Protein AF-A0A833WDP9-F1 (afdb_monomer_lite)

Foldseek 3Di:
DDDDDDDDPDDDDDDDDDPDPPDPPVPPPPDDDDDDPPDPPPVCVVPDPPVDDDPDDDWDKDWDDDQFKIWIWTDPPPDIDTDADPVRDRIDGPDDDDDDD

InterPro domains:
  IPR013126 Heat shock protein 70 family [PF00012] (60-100)
  IPR013126 Heat shock protein 70 family [PTHR19375] (60-99)
  IPR018181 Heat shock protein 70, conserved site [PS00297] (63-70)
  IPR043129 ATPase, nucleotide binding domain [SSF53067] (59-100)

Radius of gyration: 25.34 Å; chains: 1; bounding box: 50×64×64 Å

Secondary structure (DSSP, 8-state):
-------------SS---TT--S-STTSSS----------GGGSTTS-----PPS--S--EEEEE-SSEEEEEEEETTEEEEPP-TTS-SSEE--------

Structure (mmCIF, N/CA/C/O backbone):
data_AF-A0A833WDP9-F1
#
_entry.id   AF-A0A833WDP9-F1
#
loop_
_atom_site.group_PDB
_atom_site.id
_atom_site.type_symbol
_atom_site.label_atom_id
_atom_site.label_alt_id
_atom_site.label_comp_id
_atom_s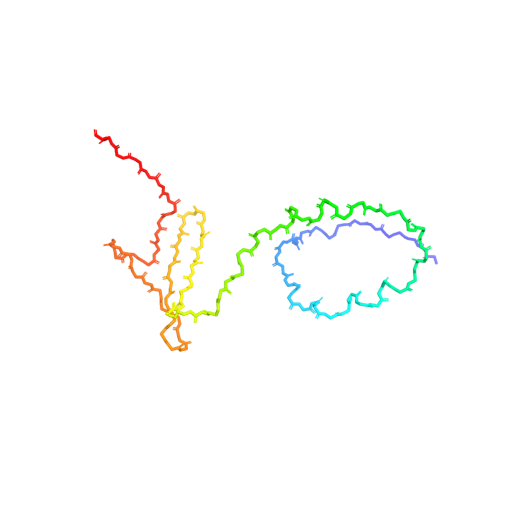ite.label_asym_id
_atom_site.label_entity_id
_atom_site.label_seq_id
_atom_site.pdbx_PDB_ins_code
_atom_site.Cartn_x
_atom_site.Cartn_y
_atom_site.Cartn_z
_atom_site.occupancy
_atom_site.B_iso_or_equiv
_atom_site.auth_seq_id
_atom_site.auth_comp_id
_atom_site.auth_asym_id
_atom_site.auth_atom_id
_atom_site.pdbx_PDB_model_num
ATOM 1 N N . MET A 1 1 ? 31.706 36.600 39.372 1.00 39.69 1 MET A N 1
ATOM 2 C CA . MET A 1 1 ? 32.599 36.468 38.201 1.00 39.69 1 MET A CA 1
ATOM 3 C C . MET A 1 1 ? 32.144 35.223 37.443 1.00 39.69 1 MET A C 1
ATOM 5 O O . MET A 1 1 ? 32.519 34.130 37.817 1.00 39.69 1 MET A O 1
ATOM 9 N N . LEU A 1 2 ? 31.056 35.273 36.680 1.00 39.38 2 LEU A N 1
ATOM 10 C CA . LEU A 1 2 ? 30.956 35.873 35.348 1.00 39.38 2 LEU A CA 1
ATOM 11 C C . LEU A 1 2 ? 31.809 35.114 34.313 1.00 39.38 2 LEU A C 1
ATOM 13 O O . LEU A 1 2 ? 33.025 35.076 34.441 1.00 39.38 2 LEU A O 1
ATOM 17 N N . ALA A 1 3 ? 31.111 34.651 33.272 1.00 37.44 3 ALA A N 1
ATOM 18 C CA . ALA A 1 3 ?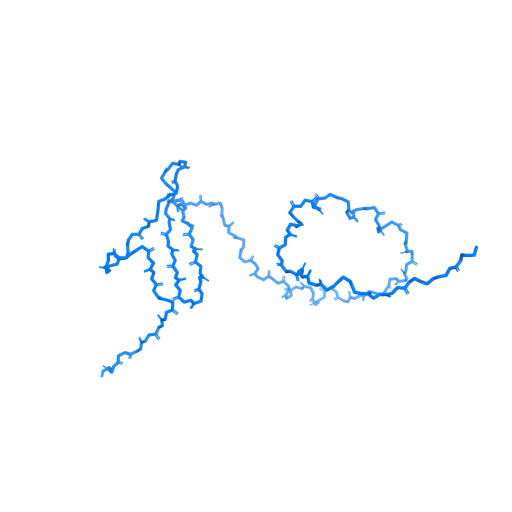 31.554 34.464 31.889 1.00 37.44 3 ALA A CA 1
ATOM 19 C C . ALA A 1 3 ? 31.772 33.030 31.361 1.00 37.44 3 ALA A C 1
ATOM 21 O O . ALA A 1 3 ? 32.607 32.274 31.834 1.00 37.44 3 ALA A O 1
ATOM 22 N N . ALA A 1 4 ? 31.061 32.801 30.249 1.00 41.22 4 ALA A N 1
ATOM 23 C CA . ALA A 1 4 ? 31.425 32.003 29.078 1.00 41.22 4 ALA A CA 1
ATOM 24 C C . ALA A 1 4 ? 31.416 30.471 29.251 1.00 41.22 4 ALA A C 1
ATOM 26 O O . ALA A 1 4 ? 32.321 29.879 29.811 1.00 41.22 4 ALA A O 1
ATOM 27 N N . ALA A 1 5 ? 30.349 29.766 28.875 1.00 45.12 5 ALA A N 1
ATOM 28 C CA . ALA A 1 5 ? 29.850 29.562 27.513 1.00 45.12 5 ALA A CA 1
ATOM 29 C C . ALA A 1 5 ? 30.791 28.744 26.617 1.00 45.12 5 ALA A C 1
ATOM 31 O O . ALA A 1 5 ? 31.947 29.093 26.414 1.00 45.12 5 ALA A O 1
ATOM 32 N N . ARG A 1 6 ? 30.137 27.792 25.942 1.00 44.31 6 ARG A N 1
ATOM 33 C CA . ARG A 1 6 ? 30.462 27.175 24.656 1.00 44.31 6 ARG A CA 1
ATOM 34 C C . ARG A 1 6 ? 31.210 25.842 24.679 1.00 44.31 6 ARG A C 1
ATOM 36 O O . ARG A 1 6 ? 32.340 25.723 25.119 1.00 44.31 6 ARG A O 1
ATOM 43 N N . LEU A 1 7 ? 30.544 24.948 23.948 1.00 46.28 7 LEU A N 1
ATOM 44 C CA . LEU A 1 7 ? 31.032 23.848 23.130 1.00 46.28 7 LEU A CA 1
ATOM 45 C C . LEU A 1 7 ? 30.957 22.442 23.745 1.00 46.28 7 LEU A C 1
ATOM 47 O O . LEU A 1 7 ? 31.610 22.124 24.726 1.00 46.28 7 LEU A O 1
ATOM 51 N N . LEU A 1 8 ? 30.240 21.589 22.998 1.00 44.22 8 LEU A N 1
ATOM 52 C CA . LEU A 1 8 ? 30.285 20.122 22.979 1.00 44.22 8 LEU A CA 1
ATOM 53 C C . LEU A 1 8 ? 29.222 19.365 23.788 1.00 44.22 8 LEU A C 1
ATOM 55 O O . LEU A 1 8 ? 29.526 18.439 24.528 1.00 44.22 8 LEU A O 1
ATOM 59 N N . THR A 1 9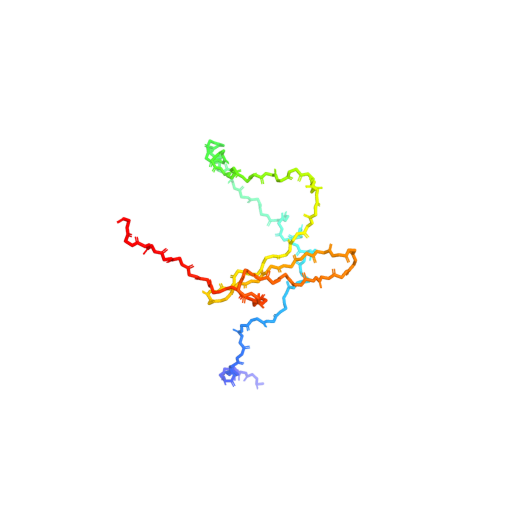 ? 27.949 19.620 23.492 1.00 40.03 9 THR A N 1
ATOM 60 C CA . THR A 1 9 ? 26.975 18.518 23.391 1.00 40.03 9 THR A CA 1
ATOM 61 C C . THR A 1 9 ? 26.757 18.230 21.908 1.00 40.03 9 THR A C 1
ATOM 63 O O . THR A 1 9 ? 25.944 18.855 21.231 1.00 40.03 9 THR A O 1
ATOM 66 N N . ARG A 1 10 ? 27.592 17.335 21.366 1.00 43.16 10 ARG A N 1
ATOM 67 C CA . ARG A 1 10 ? 27.337 16.677 20.082 1.00 43.16 10 ARG A CA 1
ATOM 68 C C . ARG A 1 10 ? 26.274 15.604 20.301 1.00 43.16 10 ARG A C 1
ATOM 70 O O . ARG A 1 10 ? 26.345 14.864 21.275 1.00 43.16 10 ARG A O 1
ATOM 77 N N . SER A 1 11 ? 25.454 15.450 19.268 1.00 40.09 11 SER A N 1
ATOM 78 C CA . SER A 1 11 ? 24.741 14.233 18.876 1.00 40.09 11 SER A CA 1
ATOM 79 C C . SER A 1 11 ? 23.275 14.133 19.295 1.00 40.09 11 SER A C 1
ATOM 81 O O . SER A 1 11 ? 22.924 14.267 20.460 1.00 40.09 11 SER A O 1
ATOM 83 N N . CYS A 1 12 ? 22.474 13.786 18.282 1.00 33.06 12 CYS A N 1
ATOM 84 C CA . CYS A 1 12 ? 21.086 13.325 18.317 1.00 33.06 12 CYS A CA 1
ATOM 85 C C . CYS A 1 12 ? 20.013 14.424 18.268 1.00 33.06 12 CYS A C 1
ATOM 87 O O . CYS A 1 12 ? 19.356 14.735 19.253 1.00 33.06 12 CYS A O 1
ATOM 89 N N . SER A 1 13 ? 19.758 14.943 17.066 1.00 40.22 13 SER A N 1
ATOM 90 C CA . SER A 1 13 ? 18.489 15.602 16.750 1.00 40.22 13 SER A CA 1
ATOM 91 C C . SER A 1 13 ? 18.046 15.214 15.345 1.00 40.22 13 SER A C 1
ATOM 93 O O . SER A 1 13 ? 18.453 15.847 14.380 1.00 40.22 13 SER A O 1
ATOM 95 N N . ASN A 1 14 ? 17.246 14.154 15.247 1.00 41.94 14 ASN A N 1
ATOM 96 C CA . ASN A 1 14 ? 16.200 13.997 14.240 1.00 41.94 14 ASN A CA 1
ATOM 97 C C . ASN A 1 14 ? 15.205 12.960 14.769 1.00 41.94 14 ASN A C 1
ATOM 99 O O . ASN A 1 14 ? 15.578 11.821 15.023 1.00 41.94 14 ASN A O 1
ATOM 103 N N . ILE A 1 15 ? 13.949 13.389 14.904 1.00 50.59 15 ILE A N 1
ATOM 104 C CA . ILE A 1 15 ? 12.763 12.581 15.227 1.00 50.59 15 ILE A CA 1
ATOM 105 C C . ILE A 1 15 ? 12.628 12.220 16.709 1.00 50.59 15 ILE A C 1
ATOM 107 O O . ILE A 1 15 ? 12.698 11.068 17.109 1.00 50.59 15 ILE A O 1
ATOM 111 N N . THR A 1 16 ? 12.299 13.219 17.529 1.00 41.19 16 THR A N 1
ATOM 112 C CA . THR A 1 16 ? 11.425 12.985 18.686 1.00 41.19 16 THR A CA 1
ATOM 113 C C . THR A 1 16 ? 10.468 14.164 18.863 1.00 41.19 16 THR A C 1
ATOM 115 O O . THR A 1 16 ? 10.899 15.301 19.027 1.00 41.19 16 THR A O 1
ATOM 118 N N . CYS A 1 17 ? 9.173 13.850 18.846 1.00 47.31 17 CYS A N 1
ATOM 119 C CA . CYS A 1 17 ? 8.097 14.499 19.597 1.00 47.31 17 CYS A CA 1
ATOM 120 C C . CYS A 1 17 ? 7.941 16.036 19.529 1.00 47.31 17 CYS A C 1
ATOM 122 O O . CYS A 1 17 ? 8.460 16.758 20.371 1.00 47.31 17 CYS A O 1
ATOM 124 N N . ASP A 1 18 ? 7.043 16.529 18.670 1.00 42.75 18 ASP A N 1
ATOM 125 C CA . ASP A 1 18 ? 6.231 17.701 19.048 1.00 42.75 18 ASP A CA 1
ATOM 126 C C . ASP A 1 18 ? 4.793 17.588 18.504 1.00 42.75 18 ASP A C 1
ATOM 128 O O . ASP A 1 18 ? 4.287 18.423 17.757 1.00 42.75 18 ASP A O 1
ATOM 132 N N . ILE A 1 19 ? 4.118 16.492 18.880 1.00 49.28 19 ILE A N 1
ATOM 133 C CA . ILE A 1 19 ? 2.680 16.272 18.644 1.00 49.28 19 ILE A CA 1
ATOM 134 C C . ILE A 1 19 ? 1.822 16.903 19.760 1.00 49.28 19 ILE A C 1
ATOM 136 O O . ILE A 1 19 ? 0.710 16.459 20.021 1.00 49.28 19 ILE A O 1
ATOM 140 N N . SER A 1 20 ? 2.325 17.941 20.447 1.00 48.50 20 SER A N 1
ATOM 141 C CA . SER A 1 20 ? 1.633 18.523 21.608 1.00 48.50 20 SER A CA 1
ATOM 142 C C . SER A 1 20 ? 1.715 20.051 21.739 1.00 48.50 20 SER A C 1
ATOM 144 O O . SER A 1 20 ? 1.525 20.579 22.833 1.00 48.50 20 SER A O 1
ATOM 146 N N . ARG A 1 21 ? 1.909 20.792 20.638 1.00 48.03 21 ARG A N 1
ATOM 147 C CA . ARG A 1 21 ? 1.897 22.272 20.649 1.00 48.03 21 ARG A CA 1
ATOM 148 C C . ARG A 1 21 ? 0.852 22.904 19.717 1.00 48.03 21 ARG A C 1
ATOM 150 O O . ARG A 1 21 ? 1.077 23.946 19.110 1.00 48.03 21 ARG A O 1
ATOM 157 N N . LYS A 1 22 ? -0.333 22.287 19.618 1.00 52.06 22 LYS A N 1
ATOM 158 C CA . LYS A 1 22 ? -1.556 22.899 19.053 1.00 52.06 22 LYS A CA 1
ATOM 159 C C . LYS A 1 22 ? -2.439 23.508 20.152 1.00 52.06 22 LYS A C 1
ATOM 161 O O . LYS A 1 22 ? -3.614 23.197 20.231 1.00 52.06 22 LYS A O 1
ATOM 166 N N . GLN A 1 23 ? -1.883 24.375 20.989 1.00 54.50 23 GLN A N 1
ATOM 167 C CA . GLN A 1 23 ? -2.583 25.462 21.689 1.00 54.50 23 GLN A CA 1
ATOM 168 C C . GLN A 1 23 ? -1.493 26.497 22.034 1.00 54.50 23 GLN A C 1
ATOM 170 O O . GLN A 1 23 ? -0.407 26.098 22.430 1.00 54.50 23 GLN A O 1
ATOM 175 N N . GLN A 1 24 ? -1.766 27.797 21.879 1.00 50.59 24 GLN A N 1
ATOM 176 C CA . GLN A 1 24 ? -0.850 28.948 22.077 1.00 50.59 24 GLN A CA 1
ATOM 177 C C . GLN A 1 24 ? 0.011 29.416 20.883 1.00 50.59 24 GLN A C 1
ATOM 179 O O . GLN A 1 24 ? 1.210 29.629 21.017 1.00 50.59 24 GLN A O 1
ATOM 184 N N . PHE A 1 25 ? -0.607 29.734 19.743 1.00 46.09 25 PHE A N 1
ATOM 185 C CA . PHE A 1 25 ? -0.073 30.797 18.861 1.00 46.09 25 PHE A CA 1
ATOM 186 C C . PHE A 1 25 ? -0.978 32.038 18.789 1.00 46.09 25 PHE A C 1
ATOM 188 O O . PHE A 1 25 ? -0.574 33.074 18.270 1.00 46.09 25 PHE A O 1
ATOM 195 N N . SER A 1 26 ? -2.181 31.990 19.369 1.00 49.28 26 SER A N 1
ATOM 196 C CA . SER A 1 26 ? -3.174 33.071 19.292 1.00 49.28 26 SER A CA 1
ATOM 197 C C . SER A 1 26 ? -2.882 34.290 20.182 1.00 49.28 26 SER A C 1
ATOM 199 O O . SER A 1 26 ? -3.650 35.250 20.155 1.00 49.28 26 SER A O 1
ATOM 201 N N . THR A 1 27 ? -1.789 34.291 20.953 1.00 50.47 27 THR A N 1
ATOM 202 C CA . THR A 1 27 ? -1.453 35.385 21.889 1.00 50.47 27 THR A CA 1
ATOM 203 C C . THR A 1 27 ? -0.259 36.241 21.438 1.00 50.47 27 THR A C 1
ATOM 205 O O . THR A 1 27 ? -0.009 37.278 22.038 1.00 50.47 27 THR A O 1
ATOM 208 N N . ILE A 1 28 ? 0.454 35.874 20.363 1.00 52.84 28 ILE A N 1
ATOM 209 C CA . ILE A 1 28 ? 1.657 36.604 19.892 1.00 52.84 28 ILE A CA 1
ATOM 210 C C . ILE A 1 28 ? 1.358 37.594 18.743 1.00 52.84 28 ILE A C 1
ATOM 212 O O . ILE A 1 28 ? 2.223 38.361 18.345 1.00 52.84 28 ILE A O 1
ATOM 216 N N . LEU A 1 29 ? 0.117 37.676 18.252 1.00 52.09 29 LEU A N 1
ATOM 217 C CA . LEU A 1 29 ? -0.259 38.593 17.161 1.00 52.09 29 LEU A CA 1
ATOM 218 C C . LEU A 1 29 ? -1.358 39.589 17.558 1.00 52.09 29 LEU A C 1
ATOM 220 O O . LEU A 1 29 ? -2.318 39.778 16.816 1.00 52.09 29 LEU A O 1
ATOM 224 N N . LYS A 1 30 ? -1.249 40.229 18.730 1.00 49.09 30 LYS A N 1
ATOM 225 C CA . LYS A 1 30 ? -2.131 41.364 19.081 1.00 49.09 30 LYS A CA 1
ATOM 226 C C . LYS A 1 30 ? -1.462 42.736 19.109 1.00 49.09 30 LYS A C 1
ATOM 228 O O . LYS A 1 30 ? -2.189 43.716 19.121 1.00 49.09 30 LYS A O 1
ATOM 233 N N . ASN A 1 31 ? -0.135 42.838 19.012 1.00 52.19 31 ASN A N 1
ATOM 234 C CA . ASN A 1 31 ? 0.547 44.135 19.046 1.00 52.19 31 ASN A CA 1
ATOM 235 C C . ASN A 1 31 ? 1.555 44.283 17.901 1.00 52.19 31 ASN A C 1
ATOM 237 O O . ASN A 1 31 ? 2.730 43.983 18.073 1.00 52.19 31 ASN A O 1
ATOM 241 N N . ALA A 1 32 ? 1.090 44.778 16.753 1.00 45.22 32 ALA A N 1
ATOM 242 C CA . ALA A 1 32 ? 1.899 45.570 15.824 1.00 45.22 32 ALA A CA 1
ATOM 243 C C . ALA A 1 32 ? 0.964 46.267 14.824 1.00 45.22 32 ALA A C 1
ATOM 245 O O . ALA A 1 32 ? 0.486 45.659 13.869 1.00 45.22 32 ALA A O 1
ATOM 246 N N . ALA A 1 33 ? 0.686 47.549 15.055 1.00 48.44 33 ALA A N 1
ATOM 247 C CA . ALA A 1 33 ? 0.148 48.423 14.024 1.00 48.44 33 ALA A CA 1
ATOM 248 C C . ALA A 1 33 ? 1.230 48.598 12.944 1.00 48.44 33 ALA A C 1
ATOM 250 O O . ALA A 1 33 ? 2.234 49.268 13.174 1.00 48.44 33 ALA A O 1
ATOM 251 N N . ALA A 1 34 ? 1.047 47.957 11.791 1.00 46.53 34 ALA A N 1
ATOM 252 C CA . ALA A 1 34 ? 1.857 48.151 10.591 1.00 46.53 34 ALA A CA 1
ATOM 253 C C . ALA A 1 34 ? 0.965 48.727 9.474 1.00 46.53 34 ALA A C 1
ATOM 255 O O . ALA A 1 34 ? -0.219 48.380 9.413 1.00 46.53 34 ALA A O 1
ATOM 256 N N . PRO A 1 35 ? 1.485 49.620 8.610 1.00 40.88 35 PRO A N 1
ATOM 257 C CA . PRO A 1 35 ? 0.694 50.263 7.569 1.00 40.88 35 PRO A CA 1
ATOM 258 C C . PRO A 1 35 ? 0.198 49.220 6.562 1.00 40.88 35 PRO A C 1
ATOM 260 O O . PRO A 1 35 ? 0.952 48.369 6.090 1.00 40.88 35 PRO A O 1
ATOM 263 N N . VAL A 1 36 ? -1.094 49.291 6.250 1.00 47.62 36 VAL A N 1
ATOM 264 C CA . VAL A 1 36 ? -1.786 48.406 5.311 1.00 47.62 36 VAL A CA 1
ATOM 265 C C . VAL A 1 36 ? -1.290 48.702 3.894 1.00 47.62 36 VAL A C 1
ATOM 267 O O . VAL A 1 36 ? -1.783 49.611 3.232 1.00 47.62 36 VAL A O 1
ATOM 270 N N . PHE A 1 37 ? -0.311 47.936 3.414 1.00 42.19 37 PHE A N 1
ATOM 271 C CA . PHE A 1 37 ? -0.074 47.792 1.980 1.00 42.19 37 PHE A CA 1
ATOM 272 C C . PHE A 1 37 ? -1.095 46.777 1.454 1.00 42.19 37 PHE A C 1
ATOM 274 O O . PHE A 1 37 ? -1.030 45.589 1.777 1.00 42.19 37 PHE A O 1
ATOM 281 N N . SER A 1 38 ? -2.090 47.251 0.705 1.00 46.28 38 SER A N 1
ATOM 282 C CA . SER A 1 38 ? -3.132 46.421 0.103 1.00 46.28 38 SER A CA 1
ATOM 283 C C . SER A 1 38 ? -2.544 45.555 -1.012 1.00 46.28 38 SER A C 1
ATOM 285 O O . SER A 1 38 ? -2.514 45.935 -2.181 1.00 46.28 38 SER A O 1
ATOM 287 N N . VAL A 1 39 ? -2.081 44.355 -0.653 1.00 50.66 39 VAL A N 1
ATOM 288 C CA . VAL A 1 39 ? -1.780 43.303 -1.631 1.00 50.66 39 VAL A CA 1
ATOM 289 C C . VAL A 1 39 ? -3.066 43.021 -2.424 1.00 50.66 39 VAL A C 1
ATOM 291 O O . VAL A 1 39 ? -4.092 42.708 -1.810 1.00 50.66 39 VAL A O 1
ATOM 294 N N . PRO A 1 40 ? -3.064 43.144 -3.767 1.00 45.09 40 PRO A N 1
ATOM 295 C CA . PRO A 1 40 ? -4.239 42.856 -4.576 1.00 45.09 40 PRO A CA 1
ATOM 296 C C . PRO A 1 40 ? -4.703 41.414 -4.346 1.00 45.09 40 PRO A C 1
ATOM 298 O O . PRO A 1 40 ? -3.950 40.467 -4.561 1.00 45.09 40 PRO A O 1
ATOM 301 N N . GLN A 1 41 ? -5.973 41.259 -3.969 1.00 51.31 41 GLN A N 1
ATOM 302 C CA . GLN A 1 41 ? -6.678 39.991 -3.707 1.00 51.31 41 GLN A CA 1
ATOM 303 C C . GLN A 1 41 ? -6.643 38.979 -4.876 1.00 51.31 41 GLN A C 1
ATOM 305 O O . GLN A 1 41 ? -7.102 37.857 -4.741 1.00 51.31 41 GLN A O 1
ATOM 310 N N . ARG A 1 42 ? -6.101 39.349 -6.043 1.00 44.69 42 ARG A N 1
ATOM 311 C CA . ARG A 1 42 ? -6.106 38.520 -7.257 1.00 44.69 42 ARG A CA 1
ATOM 312 C C . ARG A 1 42 ? -5.064 37.394 -7.277 1.00 44.69 42 ARG A C 1
ATOM 314 O O . ARG A 1 42 ? -5.110 36.564 -8.176 1.00 44.69 42 ARG A O 1
ATOM 321 N N . PHE A 1 43 ? -4.126 37.363 -6.328 1.00 49.56 43 PHE A N 1
ATOM 322 C CA . PHE A 1 43 ? -3.072 36.336 -6.265 1.00 49.56 43 PHE A CA 1
ATOM 323 C C . PHE A 1 43 ? -3.347 35.219 -5.242 1.00 49.56 43 PHE A C 1
ATOM 325 O O . PHE A 1 43 ? -2.598 34.247 -5.184 1.00 49.56 43 PHE A O 1
ATOM 332 N N . THR A 1 44 ? -4.419 35.327 -4.451 1.00 53.62 44 THR A N 1
ATOM 333 C CA . THR A 1 44 ? -4.821 34.302 -3.470 1.00 53.62 44 THR A CA 1
ATOM 334 C C . THR A 1 44 ? -5.740 33.225 -4.051 1.00 53.62 44 THR A C 1
ATOM 336 O O . THR A 1 44 ? -5.885 32.170 -3.445 1.00 53.62 44 THR A O 1
ATOM 339 N N . ASP A 1 45 ? -6.300 33.425 -5.248 1.00 50.94 45 ASP A N 1
ATOM 340 C CA . ASP A 1 45 ? -7.282 32.492 -5.832 1.00 50.94 45 ASP A CA 1
ATOM 341 C C . ASP A 1 45 ? -6.655 31.347 -6.645 1.00 50.94 45 ASP A C 1
ATOM 343 O O . ASP A 1 45 ? -7.338 30.392 -7.008 1.00 50.94 45 ASP A O 1
ATOM 347 N N . LEU A 1 46 ? -5.336 31.375 -6.872 1.00 54.19 46 LEU A N 1
ATOM 348 C CA . LEU A 1 46 ? -4.584 30.199 -7.338 1.00 54.19 46 LEU A CA 1
ATOM 349 C C . LEU A 1 46 ? -4.104 29.316 -6.176 1.00 54.19 46 LEU A C 1
ATOM 351 O O . LEU A 1 46 ? -3.377 28.339 -6.376 1.00 54.19 46 LEU A O 1
ATOM 355 N N . GLN A 1 47 ? -4.501 29.640 -4.944 1.00 56.91 47 GLN A N 1
ATOM 356 C CA . GLN A 1 47 ? -4.141 28.873 -3.768 1.00 56.91 47 GLN A CA 1
ATOM 357 C C . GLN A 1 47 ? -5.150 27.732 -3.565 1.00 56.91 47 GLN A C 1
ATOM 359 O O . GLN A 1 47 ? -6.198 27.877 -2.950 1.00 56.91 47 GLN A O 1
ATOM 364 N N . GLN A 1 48 ? -4.729 26.553 -4.028 1.00 57.69 48 GLN A N 1
ATOM 365 C CA . GLN A 1 48 ? -5.176 25.237 -3.567 1.00 57.69 48 GLN A CA 1
ATOM 366 C C . GLN A 1 48 ? -6.559 24.803 -4.067 1.00 57.69 48 GLN A C 1
ATOM 368 O O . GLN A 1 48 ? -7.547 24.822 -3.335 1.00 57.69 48 GLN A O 1
ATOM 373 N N . TYR A 1 49 ? -6.569 24.167 -5.242 1.00 56.00 49 TYR A N 1
ATOM 374 C CA . TYR A 1 49 ? -7.499 23.069 -5.523 1.00 56.00 49 TYR A CA 1
ATOM 375 C C . TYR A 1 49 ? -7.173 21.882 -4.593 1.00 56.00 49 TYR A C 1
ATOM 377 O O . TYR A 1 49 ? -6.730 20.813 -5.003 1.00 56.00 49 TYR A O 1
ATOM 385 N N . ARG A 1 50 ? -7.297 22.094 -3.278 1.00 61.75 50 ARG A N 1
ATOM 386 C CA . ARG A 1 50 ? -7.308 21.019 -2.296 1.00 61.75 50 ARG A CA 1
ATOM 387 C C . ARG A 1 50 ? -8.652 20.347 -2.502 1.00 61.75 50 ARG A C 1
ATOM 389 O O . ARG A 1 50 ? -9.663 20.874 -2.043 1.00 61.75 50 ARG A O 1
ATOM 396 N N . HIS A 1 51 ? -8.656 19.220 -3.209 1.00 70.94 51 HIS A N 1
ATOM 397 C CA . HIS A 1 51 ? -9.804 18.326 -3.242 1.00 70.94 51 HIS A CA 1
ATOM 398 C C . HIS A 1 51 ? -10.217 18.049 -1.794 1.00 70.94 51 HIS A C 1
ATOM 400 O O . HIS A 1 51 ? -9.546 17.310 -1.073 1.00 70.94 51 HIS A O 1
ATOM 406 N N . LYS A 1 52 ? -11.277 18.715 -1.327 1.00 75.00 52 LYS A N 1
ATOM 407 C CA . LYS A 1 52 ? -11.913 18.344 -0.070 1.00 75.00 52 LYS A CA 1
ATOM 408 C C . LYS A 1 52 ? -12.516 16.974 -0.323 1.00 75.00 52 LYS A C 1
ATOM 410 O O . LYS A 1 52 ? -13.368 16.825 -1.192 1.00 75.00 52 LYS A O 1
ATOM 415 N N . SER A 1 53 ? -12.022 15.974 0.389 1.00 79.75 53 SER A N 1
ATOM 416 C CA . SER A 1 5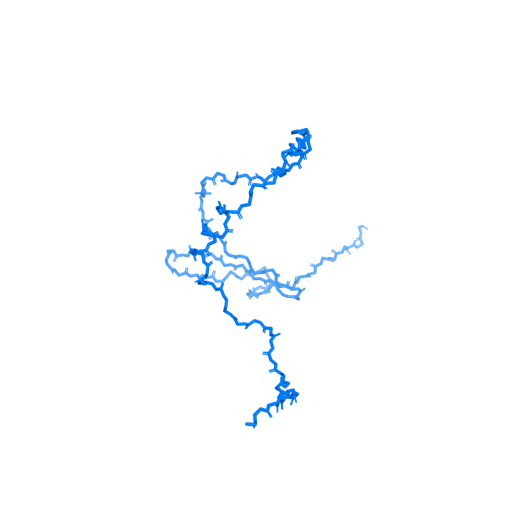3 ? -12.654 14.667 0.405 1.00 79.75 53 SER A CA 1
ATOM 417 C C . SER A 1 53 ? -14.031 14.815 1.052 1.00 79.75 53 SER A C 1
ATOM 419 O O . SER A 1 53 ? -14.131 15.329 2.169 1.00 79.75 53 SER A O 1
ATOM 421 N N . GLU A 1 54 ? -15.075 14.369 0.356 1.00 81.94 54 GLU A N 1
ATOM 422 C CA . GLU A 1 54 ? -16.372 14.054 0.963 1.00 81.94 54 GLU A CA 1
ATOM 423 C C . GLU A 1 54 ? -16.182 13.107 2.165 1.00 81.94 54 GLU A C 1
ATOM 425 O O . GLU A 1 54 ? -15.136 12.462 2.306 1.00 81.94 54 GLU A O 1
ATOM 430 N N . GLY A 1 55 ? -17.187 13.011 3.042 1.00 81.00 55 GLY A N 1
ATOM 431 C CA . GLY A 1 55 ? -17.158 12.053 4.154 1.00 81.00 55 GLY A CA 1
ATOM 432 C C . GLY A 1 55 ? -16.822 10.637 3.666 1.00 81.00 55 GLY A C 1
ATOM 433 O O . GLY A 1 55 ? -17.235 10.245 2.575 1.00 81.00 55 GLY A O 1
ATOM 434 N N . VAL A 1 56 ? -16.053 9.881 4.455 1.00 82.38 56 VAL A N 1
ATOM 435 C CA . VAL A 1 56 ? -15.579 8.538 4.083 1.00 82.38 56 VAL A CA 1
ATOM 436 C C . VAL A 1 56 ? -16.771 7.641 3.735 1.00 82.38 56 VAL A C 1
ATOM 438 O O . VAL A 1 56 ? -17.600 7.342 4.592 1.00 82.38 56 VAL A O 1
ATOM 441 N N . LYS A 1 57 ? -16.853 7.199 2.476 1.00 82.69 57 LYS A N 1
ATOM 442 C CA . LYS A 1 57 ? -17.845 6.224 2.006 1.00 82.69 57 LYS A CA 1
ATOM 443 C C . LYS A 1 57 ? -17.130 4.905 1.714 1.00 82.69 57 LYS A C 1
ATOM 445 O O . LYS A 1 57 ? -16.425 4.808 0.716 1.00 82.69 57 LYS A O 1
ATOM 450 N N . GLY A 1 58 ? -17.315 3.904 2.576 1.00 84.44 58 GLY A N 1
ATOM 451 C CA . GLY A 1 58 ? -16.781 2.548 2.386 1.00 84.44 58 GLY A CA 1
ATOM 452 C C . GLY A 1 58 ? -15.703 2.134 3.391 1.00 84.44 58 GLY A C 1
ATOM 453 O O . GLY A 1 58 ? -15.482 2.800 4.402 1.00 84.44 58 GLY A O 1
ATOM 454 N N . ALA A 1 59 ? -15.067 0.991 3.121 1.00 86.50 59 ALA A N 1
ATOM 455 C CA . ALA A 1 59 ? -13.997 0.452 3.954 1.00 86.50 59 ALA A CA 1
ATOM 456 C C . ALA A 1 59 ? -12.753 1.354 3.909 1.00 86.50 59 ALA A C 1
ATOM 458 O O . ALA A 1 59 ? -12.386 1.877 2.858 1.00 86.50 59 ALA A O 1
ATOM 459 N N . VAL A 1 60 ? -12.098 1.517 5.058 1.00 90.38 60 VAL A N 1
ATOM 460 C CA . VAL A 1 60 ? -10.875 2.317 5.187 1.00 90.38 60 VAL A CA 1
ATOM 461 C C . VAL A 1 60 ? -9.659 1.408 5.108 1.00 90.38 60 VAL A C 1
ATOM 463 O O . VAL A 1 60 ? -9.620 0.356 5.754 1.00 90.38 60 VAL A O 1
ATOM 466 N N . ILE A 1 61 ? -8.654 1.854 4.355 1.00 95.50 61 ILE A N 1
ATOM 467 C CA . ILE A 1 61 ? -7.351 1.201 4.262 1.00 95.50 61 ILE A CA 1
ATOM 468 C C . ILE A 1 61 ? -6.237 2.130 4.736 1.00 95.50 61 ILE A C 1
ATOM 470 O O . ILE A 1 61 ? -6.294 3.346 4.544 1.00 95.50 61 ILE A O 1
ATOM 474 N N . GLY A 1 62 ? -5.220 1.538 5.350 1.00 96.19 62 GLY A N 1
ATOM 475 C CA . GLY A 1 62 ? -3.931 2.172 5.591 1.00 96.19 62 GLY A CA 1
ATOM 476 C C . GLY A 1 62 ? -2.953 1.759 4.500 1.00 96.19 62 GLY A C 1
ATOM 477 O O . GLY A 1 62 ? -2.879 0.579 4.159 1.00 96.19 62 GLY A O 1
ATOM 478 N N . ILE A 1 63 ? -2.210 2.726 3.966 1.00 97.38 63 ILE A N 1
ATOM 479 C CA . ILE A 1 63 ? -1.154 2.482 2.983 1.00 97.38 63 ILE A CA 1
ATOM 480 C C . ILE A 1 63 ? 0.144 3.056 3.540 1.00 97.38 63 ILE A C 1
ATOM 482 O O . ILE A 1 63 ? 0.219 4.253 3.824 1.00 97.38 63 ILE A O 1
ATOM 486 N N . ASP A 1 64 ? 1.149 2.199 3.680 1.00 97.62 64 ASP A N 1
ATOM 487 C CA . ASP A 1 64 ? 2.520 2.603 3.970 1.00 97.62 64 ASP A CA 1
ATOM 488 C C . ASP A 1 64 ? 3.308 2.658 2.659 1.00 97.62 64 ASP A C 1
ATOM 490 O O . ASP A 1 64 ? 3.437 1.655 1.951 1.00 97.62 64 ASP A O 1
ATOM 494 N N . LEU A 1 65 ? 3.793 3.851 2.318 1.00 97.94 65 LEU A N 1
ATOM 495 C CA . LEU A 1 65 ? 4.509 4.132 1.075 1.00 97.94 65 LEU A CA 1
ATOM 496 C C . LEU A 1 65 ? 5.999 4.320 1.356 1.00 97.94 65 LEU A C 1
ATOM 498 O O . LEU A 1 65 ? 6.542 5.421 1.247 1.00 97.94 65 LEU A O 1
ATOM 502 N N . GLY A 1 66 ? 6.662 3.223 1.715 1.00 97.75 66 GLY A N 1
ATOM 503 C CA . GLY A 1 66 ? 8.113 3.180 1.818 1.00 97.75 66 GLY A CA 1
ATOM 504 C C . GLY A 1 66 ? 8.797 3.211 0.448 1.00 97.75 66 GLY A C 1
ATOM 505 O O . GLY A 1 66 ? 8.229 2.849 -0.586 1.00 97.75 66 GLY A O 1
ATOM 506 N N . THR A 1 67 ? 10.062 3.631 0.442 1.00 97.88 67 THR A N 1
ATOM 507 C CA . THR A 1 67 ? 10.876 3.757 -0.777 1.00 97.88 67 THR A CA 1
ATOM 508 C C . THR A 1 67 ? 11.268 2.411 -1.383 1.00 97.88 67 THR A C 1
ATOM 510 O O . THR A 1 67 ? 11.338 2.301 -2.601 1.00 97.88 67 THR A O 1
ATOM 513 N N . THR A 1 68 ? 11.520 1.394 -0.555 1.00 98.06 68 THR A N 1
ATOM 514 C CA . THR A 1 68 ? 11.900 0.042 -1.008 1.00 98.06 68 THR A CA 1
ATOM 515 C C . THR A 1 68 ? 10.717 -0.916 -0.990 1.00 98.06 68 THR A C 1
ATOM 517 O O . THR A 1 68 ? 10.537 -1.696 -1.921 1.00 98.06 68 THR A O 1
ATOM 520 N N . PHE A 1 69 ? 9.912 -0.856 0.069 1.00 98.06 69 PHE A N 1
ATOM 521 C CA . PHE A 1 69 ? 8.751 -1.712 0.269 1.00 98.06 69 PHE A CA 1
ATOM 522 C C . PHE A 1 69 ? 7.550 -0.869 0.677 1.00 98.06 69 PHE A C 1
ATOM 524 O O . PHE A 1 69 ? 7.688 0.098 1.425 1.00 98.06 69 PHE A O 1
ATOM 531 N N . SER A 1 70 ? 6.381 -1.285 0.216 1.00 98.44 70 SER A N 1
ATOM 532 C CA . SER A 1 70 ? 5.077 -0.751 0.584 1.00 98.44 70 SER A CA 1
ATOM 533 C C . SER A 1 70 ? 4.220 -1.842 1.225 1.00 98.44 70 SER A C 1
ATOM 535 O O . SER A 1 70 ? 4.503 -3.038 1.095 1.00 98.44 70 SER A O 1
ATOM 537 N N . CYS A 1 71 ? 3.185 -1.431 1.951 1.00 98.25 71 CYS A N 1
ATOM 538 C CA . CYS A 1 71 ? 2.278 -2.322 2.668 1.00 98.25 71 CYS A CA 1
ATOM 539 C C . CYS A 1 71 ? 0.857 -1.747 2.648 1.00 98.25 71 CYS A C 1
ATOM 541 O O . CYS A 1 71 ? 0.674 -0.527 2.693 1.00 98.25 71 CYS A O 1
ATOM 543 N N . VAL A 1 72 ? -0.151 -2.622 2.594 1.00 98.00 72 VAL A N 1
ATOM 544 C CA . VAL A 1 72 ? -1.569 -2.239 2.631 1.00 98.00 72 VAL A CA 1
ATOM 545 C C . VAL A 1 72 ? -2.285 -3.025 3.722 1.00 98.00 72 VAL A C 1
ATOM 547 O O . VAL A 1 72 ? -2.143 -4.245 3.826 1.00 98.00 72 VAL A O 1
ATOM 550 N N . ALA A 1 73 ? -3.083 -2.330 4.529 1.00 97.62 73 ALA A N 1
ATOM 551 C CA . ALA A 1 73 ? -3.891 -2.932 5.581 1.00 97.62 73 ALA A CA 1
ATOM 552 C C . ALA A 1 73 ? -5.343 -2.455 5.524 1.00 97.62 73 ALA A C 1
ATOM 554 O O . ALA A 1 73 ? -5.612 -1.288 5.244 1.00 97.62 73 ALA A O 1
ATOM 555 N N . VAL A 1 74 ? -6.274 -3.349 5.849 1.00 96.00 74 VAL A N 1
ATOM 556 C CA . VAL A 1 74 ? -7.694 -3.033 6.066 1.00 96.00 74 VAL A CA 1
ATOM 557 C C . VAL A 1 74 ? -7.997 -2.961 7.555 1.00 96.00 74 VAL A C 1
ATOM 559 O O . VAL A 1 74 ? -7.410 -3.687 8.361 1.00 96.00 74 VAL A O 1
ATOM 562 N N . MET A 1 75 ? -8.939 -2.097 7.921 1.00 94.44 75 MET A N 1
ATOM 563 C CA . MET A 1 75 ? -9.507 -2.082 9.268 1.00 94.44 75 MET A CA 1
ATOM 564 C C . MET A 1 75 ? -10.685 -3.059 9.349 1.00 94.44 75 MET A C 1
ATOM 566 O O . MET A 1 75 ? -11.772 -2.776 8.845 1.00 94.44 75 MET A O 1
ATOM 570 N N . GLU A 1 76 ? -10.487 -4.199 10.012 1.00 92.12 76 GLU A N 1
ATOM 571 C CA . GLU A 1 76 ? -11.547 -5.153 10.356 1.00 92.12 76 GLU A CA 1
ATOM 572 C C . GLU A 1 76 ? -12.063 -4.818 11.771 1.00 92.12 76 GLU A C 1
ATOM 574 O O . GLU A 1 76 ? -11.507 -5.217 12.801 1.00 92.12 76 GLU A O 1
ATOM 579 N N . GLY A 1 77 ? -13.115 -3.996 11.837 1.00 89.88 77 GLY A N 1
ATOM 580 C CA . GLY A 1 77 ? -13.642 -3.475 13.100 1.00 89.88 77 GLY A CA 1
ATOM 581 C C . GLY A 1 77 ? -12.648 -2.531 13.784 1.00 89.88 77 GLY A C 1
ATOM 582 O O . GLY A 1 77 ? -12.425 -1.417 13.317 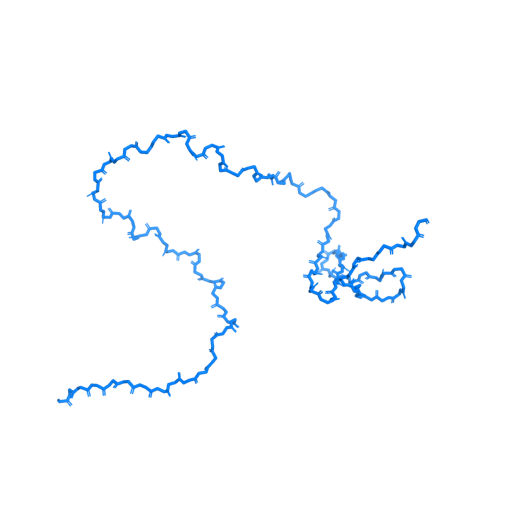1.00 89.88 77 GLY A O 1
ATOM 583 N N . LYS A 1 78 ? -12.063 -2.964 14.909 1.00 90.25 78 LYS A N 1
ATOM 584 C CA . LYS A 1 78 ? -11.053 -2.195 15.669 1.00 90.25 78 LYS A CA 1
ATOM 585 C C . LYS A 1 78 ? -9.615 -2.672 15.440 1.00 90.25 78 LYS A C 1
ATOM 587 O O . LYS A 1 78 ? -8.702 -2.113 16.040 1.00 90.25 78 LYS A O 1
ATOM 592 N N . GLN A 1 79 ? -9.409 -3.701 14.619 1.00 94.06 79 GLN A N 1
ATOM 593 C CA . GLN A 1 79 ? -8.093 -4.294 14.382 1.00 94.06 79 GLN A CA 1
ATOM 594 C C . GLN A 1 79 ? -7.636 -4.028 12.948 1.00 94.06 79 GLN A C 1
ATOM 596 O O . GLN A 1 79 ? -8.417 -4.148 12.007 1.00 94.06 79 GLN A O 1
ATOM 601 N N . ALA A 1 80 ? -6.363 -3.668 12.789 1.00 95.31 80 ALA A N 1
ATOM 602 C CA . ALA A 1 80 ? -5.735 -3.539 11.482 1.00 95.31 80 ALA A CA 1
ATOM 603 C C . ALA A 1 80 ? -5.188 -4.898 11.036 1.00 95.31 80 ALA A C 1
ATOM 605 O O . ALA A 1 80 ? -4.502 -5.578 11.804 1.00 95.31 80 ALA A O 1
ATOM 606 N N . LYS A 1 81 ? -5.450 -5.275 9.786 1.00 96.44 81 LYS A N 1
ATOM 607 C CA . LYS A 1 81 ? -4.946 -6.510 9.186 1.00 96.44 81 LYS A CA 1
ATOM 608 C C . LYS A 1 81 ? -4.249 -6.201 7.870 1.00 96.44 81 LYS A C 1
ATOM 610 O O . LYS A 1 81 ? -4.863 -5.678 6.945 1.00 96.44 81 LYS A O 1
ATOM 615 N N . VAL A 1 82 ? -2.963 -6.541 7.801 1.00 97.56 82 VAL A N 1
ATOM 616 C CA . VAL A 1 82 ? -2.160 -6.425 6.576 1.00 97.56 82 VAL A CA 1
ATOM 617 C C . VAL A 1 82 ? -2.586 -7.493 5.577 1.00 97.56 82 VAL A C 1
ATOM 619 O O . VAL A 1 82 ? -2.699 -8.665 5.958 1.00 97.56 82 VAL A O 1
ATOM 622 N N . ILE A 1 83 ? -2.792 -7.068 4.334 1.00 97.31 83 ILE A N 1
ATOM 623 C CA . ILE A 1 83 ? -3.246 -7.887 3.210 1.00 97.31 83 ILE A CA 1
ATOM 624 C C . ILE A 1 83 ? -2.033 -8.494 2.500 1.00 97.31 83 ILE A C 1
ATOM 626 O O . ILE A 1 83 ? -1.003 -7.839 2.354 1.00 97.31 83 ILE A O 1
ATOM 630 N N . GLU A 1 84 ? -2.161 -9.743 2.065 1.00 98.12 84 GLU A N 1
ATOM 631 C CA . GLU A 1 84 ? -1.170 -10.395 1.210 1.00 98.12 84 GLU A CA 1
ATOM 632 C C . GLU A 1 84 ? -1.344 -9.957 -0.249 1.00 98.12 84 GLU A C 1
ATOM 634 O O . GLU A 1 84 ? -2.464 -9.802 -0.742 1.00 98.12 84 GLU A O 1
ATOM 639 N N . ASN A 1 85 ? -0.230 -9.732 -0.938 1.00 97.44 85 ASN A N 1
ATOM 640 C CA . ASN A 1 85 ? -0.213 -9.460 -2.368 1.00 97.44 85 ASN A CA 1
ATOM 641 C C . ASN A 1 85 ? -0.389 -10.754 -3.185 1.00 97.44 85 ASN A C 1
ATOM 643 O O . ASN A 1 85 ? -0.520 -11.848 -2.636 1.00 97.44 85 ASN A O 1
ATOM 647 N N . ALA A 1 86 ? -0.409 -10.629 -4.513 1.00 97.50 86 ALA A N 1
ATOM 648 C CA . ALA A 1 86 ? -0.610 -11.769 -5.407 1.00 97.50 86 ALA A CA 1
ATOM 649 C C . ALA A 1 86 ? 0.510 -12.822 -5.295 1.00 97.50 86 ALA A C 1
ATOM 651 O O . ALA A 1 86 ? 0.279 -13.994 -5.586 1.00 97.50 86 ALA A O 1
ATOM 652 N N . GLU A 1 87 ? 1.702 -12.422 -4.849 1.00 96.88 87 GLU A N 1
ATOM 653 C CA . GLU A 1 87 ? 2.846 -13.301 -4.603 1.00 96.88 87 GLU A CA 1
ATOM 654 C C . GLU A 1 87 ? 2.823 -13.967 -3.211 1.00 96.88 87 GLU A C 1
ATOM 656 O O . GLU A 1 87 ? 3.718 -14.751 -2.894 1.00 96.88 87 GLU A O 1
ATOM 661 N N . GLY A 1 88 ? 1.826 -13.666 -2.369 1.00 97.31 88 GLY A N 1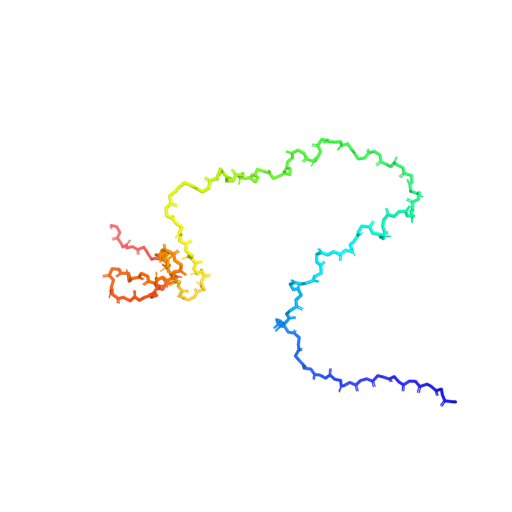
ATOM 662 C CA . GLY A 1 88 ? 1.688 -14.208 -1.010 1.00 97.31 88 GLY A CA 1
ATOM 663 C C . GLY A 1 88 ? 2.550 -13.509 0.051 1.00 97.31 88 GLY A C 1
ATOM 664 O O . GLY A 1 88 ? 2.663 -13.986 1.178 1.00 97.31 88 GLY A O 1
ATOM 665 N N . SER A 1 89 ? 3.174 -12.379 -0.283 1.00 97.50 89 SER A N 1
ATOM 666 C CA . SER A 1 89 ? 3.922 -11.541 0.660 1.00 97.50 89 SER A CA 1
ATOM 667 C C . SER A 1 89 ? 3.032 -10.450 1.257 1.00 97.50 89 SER A C 1
ATOM 669 O O . SER A 1 89 ? 2.092 -9.967 0.636 1.00 97.50 89 SER A O 1
ATOM 671 N N . ARG A 1 90 ? 3.358 -10.000 2.472 1.00 98.06 90 ARG A N 1
ATOM 672 C CA . ARG A 1 90 ? 2.658 -8.893 3.158 1.00 98.06 90 ARG A CA 1
ATOM 673 C C . ARG A 1 90 ? 3.223 -7.513 2.814 1.00 98.06 90 ARG A C 1
ATOM 675 O O . ARG A 1 90 ? 2.685 -6.498 3.247 1.00 98.06 90 ARG A O 1
ATOM 682 N N . THR A 1 91 ? 4.324 -7.477 2.070 1.00 98.06 91 THR A N 1
ATOM 683 C CA . THR A 1 91 ? 4.939 -6.255 1.555 1.00 98.06 91 THR A CA 1
ATOM 684 C C . THR A 1 91 ? 5.196 -6.389 0.064 1.00 98.06 91 THR A C 1
ATOM 686 O O . THR A 1 91 ? 5.558 -7.462 -0.428 1.00 98.06 91 THR A O 1
ATOM 689 N N . THR A 1 92 ? 5.044 -5.275 -0.643 1.00 98.19 92 THR A N 1
ATOM 690 C CA . THR A 1 92 ? 5.247 -5.186 -2.089 1.00 98.19 92 THR A CA 1
ATOM 691 C C . THR A 1 92 ? 6.441 -4.280 -2.370 1.00 98.19 92 THR A C 1
ATOM 693 O O . THR A 1 92 ? 6.471 -3.157 -1.861 1.00 98.19 92 THR A O 1
ATOM 696 N N . PRO A 1 93 ? 7.436 -4.721 -3.157 1.00 98.06 93 PRO A N 1
ATOM 697 C CA . PRO A 1 93 ? 8.520 -3.848 -3.585 1.00 98.06 93 PRO A CA 1
ATOM 698 C C . PRO A 1 93 ? 8.003 -2.598 -4.312 1.00 98.06 93 PRO A C 1
ATOM 700 O O . PRO A 1 93 ? 7.157 -2.688 -5.200 1.00 98.06 93 PRO A O 1
ATOM 703 N N . SER A 1 94 ? 8.535 -1.432 -3.966 1.00 98.12 94 SER A N 1
ATOM 704 C CA . SER A 1 94 ? 8.122 -0.143 -4.531 1.00 98.12 94 SER A CA 1
ATOM 705 C C . SER A 1 94 ? 8.874 0.160 -5.837 1.00 98.12 94 SER A C 1
ATOM 707 O O . SER A 1 94 ? 9.646 1.115 -5.909 1.00 98.12 94 SER A O 1
ATOM 709 N N . TYR A 1 95 ? 8.682 -0.661 -6.874 1.00 96.75 95 TYR A N 1
ATOM 710 C CA . TYR A 1 95 ? 9.258 -0.436 -8.207 1.00 96.75 95 TYR A CA 1
ATOM 711 C C . TYR A 1 95 ? 8.208 -0.549 -9.316 1.00 96.75 95 TYR A C 1
ATOM 713 O O . TYR A 1 95 ? 7.167 -1.179 -9.159 1.00 96.75 95 TYR A O 1
ATOM 721 N N . VAL A 1 96 ? 8.512 0.044 -10.470 1.00 97.25 96 VAL A N 1
ATOM 722 C CA . VAL A 1 96 ? 7.717 -0.071 -11.697 1.00 97.25 96 VAL A CA 1
ATOM 723 C C . VAL A 1 96 ? 8.657 -0.484 -12.826 1.00 97.25 96 VAL A C 1
ATOM 725 O O . VAL A 1 96 ? 9.719 0.115 -12.988 1.00 97.25 96 VAL A O 1
ATOM 728 N N . ALA A 1 97 ? 8.284 -1.510 -13.593 1.00 96.62 97 ALA A N 1
ATOM 729 C CA . ALA A 1 97 ? 9.064 -2.028 -14.714 1.00 96.62 97 ALA A CA 1
ATOM 730 C C . ALA A 1 97 ? 8.188 -2.171 -15.967 1.00 96.62 97 ALA A C 1
ATOM 732 O O . ALA A 1 97 ? 6.999 -2.467 -15.869 1.00 96.62 97 ALA A O 1
ATOM 733 N N . PHE A 1 98 ? 8.789 -1.982 -17.141 1.00 97.19 98 PHE A N 1
ATOM 734 C CA . PHE A 1 98 ? 8.122 -2.104 -18.438 1.00 97.19 98 PHE A CA 1
ATOM 735 C C . PHE A 1 98 ? 8.603 -3.371 -19.154 1.00 97.19 98 PHE A C 1
ATOM 737 O O . PHE A 1 98 ? 9.806 -3.638 -19.203 1.00 97.19 98 PHE A O 1
ATOM 744 N N . THR A 1 99 ? 7.682 -4.149 -19.722 1.00 96.06 99 THR A N 1
ATOM 745 C CA . THR A 1 99 ? 8.018 -5.299 -20.573 1.00 96.06 99 THR A CA 1
ATOM 746 C C . THR A 1 99 ? 8.341 -4.846 -21.997 1.00 96.06 99 THR A C 1
ATOM 748 O O . THR A 1 99 ? 7.939 -3.765 -22.426 1.00 96.06 99 THR A O 1
ATOM 751 N N . LYS A 1 100 ? 9.068 -5.678 -22.756 1.00 90.44 100 LYS A N 1
ATOM 752 C CA . LYS A 1 100 ? 9.155 -5.502 -24.213 1.00 90.44 100 LYS A CA 1
ATOM 753 C C . LYS A 1 100 ? 7.764 -5.804 -24.777 1.00 90.44 100 LYS A C 1
ATOM 755 O O . LYS A 1 100 ? 7.275 -6.911 -24.564 1.00 90.44 100 LYS A O 1
ATOM 760 N N . GLY A 1 101 ? 7.122 -4.786 -25.346 1.00 75.38 101 GLY A N 1
ATOM 761 C CA . GLY A 1 101 ? 5.806 -4.897 -25.981 1.00 75.38 101 GLY A CA 1
ATOM 762 C C . GLY A 1 101 ? 5.831 -5.713 -27.261 1.00 75.38 101 GLY A C 1
ATOM 763 O O . GLY A 1 101 ? 6.940 -5.930 -27.802 1.00 75.38 101 GLY A O 1
#

pLDDT: mean 70.44, std 23.86, range [33.06, 98.44]

Organism: NCBI:txid561572

Sequence (101 aa):
MLAAARLLTRSCSNITCDISRKQQFSTILKNAAAPVFSVPQRFTDLQQYRHKSEGVKGAVIGIDLGTTFSCVAVMEGKQAKVIENAEGSRTTPSYVAFTKG